Protein AF-A0A661X9R5-F1 (afdb_monomer)

Sequence (118 aa):
GAFDELERDETLADLLRTFRITQKFHNEHSYVEFQISPERSDPSLIEGFFEIAGMEGSRYLIEDIHLGDKHVIDLSELNTDDLHAGDILNMSMVADKTQWRVAWVECVFPQKSKFYLL

Secondary structure (DSSP, 8-state):
-HHHHHHHHHHHHHHHHHHHHHHHHHHHS-HHHHHHSGGGG-TT-EEEEEEEEEEETTEEEEEETTT--EEEEE-TTS-GGG--TT-EEEEEEEEETTEEEEEEEEEEE-GGGHHHH-

Solvent-accessible surface area (backbone atoms only — not comparable to full-atom values): 6649 Å² total; per-residue (Å²): 104,77,68,62,51,53,56,48,52,52,54,49,51,42,52,56,48,28,48,49,42,37,51,53,38,54,74,80,41,58,67,70,58,46,70,74,34,73,66,69,73,38,90,69,51,44,74,50,49,29,29,28,75,39,69,58,88,96,27,36,32,31,27,31,73,87,79,67,53,74,46,63,28,51,54,79,81,42,60,60,91,79,60,53,71,42,29,30,36,34,32,32,33,33,75,56,100,86,39,40,32,72,72,45,74,81,39,44,39,48,47,82,50,52,81,77,73,107

Radius of gyration: 15.02 Å; Cα contacts (8 Å, |Δi|>4): 193; chains: 1; bounding box: 36×32×46 Å

Foldseek 3Di:
DVVVVVVVVVQVVQVVLQVVQQVLLCVVDPPVCLCPDVQVVDPQKDWAKWFFQDDDVQWTWIAGLVPRDIFTEHPVSTPPVSDDGLKIWGFIWGDDPHHIYTSGTPTIHHNVCSVVRD

Structure (mmCIF, N/CA/C/O backbone):
data_AF-A0A661X9R5-F1
#
_entry.id   AF-A0A661X9R5-F1
#
loop_
_atom_site.group_PDB
_atom_site.id
_atom_site.type_symbol
_atom_site.label_atom_id
_atom_site.label_alt_id
_atom_site.label_comp_id
_atom_site.label_asym_id
_atom_site.label_entity_id
_atom_site.label_seq_id
_atom_site.pdbx_PDB_ins_code
_atom_site.Cartn_x
_atom_site.Cartn_y
_atom_site.Cartn_z
_atom_site.occupancy
_atom_site.B_iso_or_equiv
_atom_site.auth_seq_id
_atom_site.auth_comp_id
_atom_site.auth_asym_id
_atom_site.auth_atom_id
_atom_site.pdbx_PDB_model_num
ATOM 1 N N . GLY A 1 1 ? 24.333 -4.074 -24.210 1.00 52.03 1 GLY A N 1
ATOM 2 C CA . GLY A 1 1 ? 23.923 -5.030 -25.264 1.00 52.03 1 GLY A CA 1
ATOM 3 C C . GLY A 1 1 ? 22.419 -5.214 -25.206 1.00 52.03 1 GLY A C 1
ATOM 4 O O . GLY A 1 1 ? 21.824 -4.721 -24.264 1.00 52.03 1 GLY A O 1
ATOM 5 N N . ALA A 1 2 ? 21.798 -5.911 -26.163 1.00 61.81 2 ALA A N 1
ATOM 6 C CA . ALA A 1 2 ? 20.328 -6.023 -26.245 1.00 61.81 2 ALA A CA 1
ATOM 7 C C . ALA A 1 2 ? 19.651 -6.559 -24.960 1.00 61.81 2 ALA A C 1
ATOM 9 O O . ALA A 1 2 ? 18.528 -6.178 -24.653 1.00 61.81 2 ALA A O 1
ATOM 10 N N . PHE A 1 3 ? 20.351 -7.390 -24.177 1.00 56.41 3 PHE A N 1
ATOM 11 C CA . PHE A 1 3 ? 19.889 -7.858 -22.863 1.00 56.41 3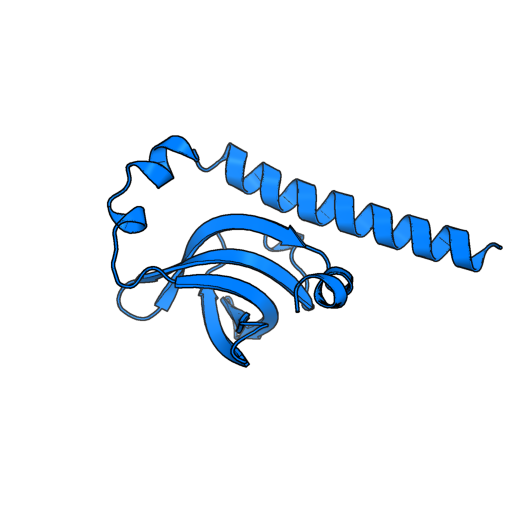 PHE A CA 1
ATOM 12 C C . PHE A 1 3 ? 19.839 -6.746 -21.797 1.00 56.41 3 PHE A C 1
ATOM 14 O O . PHE A 1 3 ? 18.885 -6.692 -21.031 1.00 56.41 3 PHE A O 1
ATOM 21 N N . ASP A 1 4 ? 20.809 -5.823 -21.792 1.00 64.19 4 ASP A N 1
ATOM 22 C CA . ASP A 1 4 ? 20.845 -4.694 -20.843 1.00 64.19 4 ASP A CA 1
ATOM 23 C C . ASP A 1 4 ? 19.773 -3.636 -21.150 1.00 64.19 4 ASP A C 1
ATOM 25 O O . ASP A 1 4 ? 19.417 -2.840 -20.284 1.00 64.19 4 ASP A O 1
ATOM 29 N N . GLU A 1 5 ? 19.311 -3.572 -22.402 1.00 61.94 5 GLU A N 1
ATOM 30 C CA . GLU A 1 5 ? 18.248 -2.658 -22.836 1.00 61.94 5 GLU A CA 1
ATOM 31 C C . GLU A 1 5 ? 16.871 -3.211 -22.450 1.00 61.94 5 GLU A C 1
ATOM 33 O O . GLU A 1 5 ? 16.090 -2.495 -21.833 1.00 61.94 5 GLU A O 1
ATOM 38 N N . LEU A 1 6 ? 16.624 -4.506 -22.685 1.00 62.41 6 LEU A N 1
ATOM 39 C CA . LEU A 1 6 ? 15.391 -5.184 -22.264 1.00 62.41 6 LEU A CA 1
ATOM 40 C C . LEU A 1 6 ? 15.186 -5.142 -20.742 1.00 62.41 6 LEU A C 1
ATOM 42 O O . LEU A 1 6 ? 14.114 -4.770 -20.277 1.00 62.41 6 LEU A O 1
ATOM 46 N N . GLU A 1 7 ? 16.219 -5.455 -19.954 1.00 67.81 7 GLU A N 1
ATOM 47 C CA . GLU A 1 7 ? 16.109 -5.427 -18.488 1.00 67.81 7 GLU A CA 1
ATOM 48 C C . GLU A 1 7 ? 15.883 -4.003 -17.942 1.00 67.81 7 GLU A C 1
ATOM 50 O O . GLU A 1 7 ? 15.203 -3.799 -16.928 1.00 67.81 7 GLU A O 1
ATOM 55 N N . ARG A 1 8 ? 16.434 -2.994 -18.623 1.00 68.19 8 ARG A N 1
ATOM 56 C CA . ARG A 1 8 ? 16.226 -1.584 -18.280 1.00 68.19 8 ARG A CA 1
ATOM 57 C C . ARG A 1 8 ? 14.796 -1.141 -18.572 1.00 68.19 8 ARG A C 1
ATOM 59 O O . ARG A 1 8 ? 14.217 -0.433 -17.748 1.00 68.19 8 ARG A O 1
ATOM 66 N N . ASP A 1 9 ? 14.239 -1.571 -19.698 1.00 75.56 9 ASP A N 1
ATOM 67 C CA . ASP A 1 9 ? 12.866 -1.259 -20.088 1.00 75.56 9 ASP A CA 1
ATOM 68 C C . ASP A 1 9 ? 11.853 -1.910 -19.134 1.00 75.56 9 ASP A C 1
ATOM 70 O O . ASP A 1 9 ? 10.909 -1.247 -18.702 1.00 75.56 9 ASP A O 1
ATOM 74 N N . GLU A 1 10 ? 12.095 -3.156 -18.714 1.00 78.94 10 GLU A N 1
ATOM 75 C CA . GLU A 1 10 ? 11.287 -3.840 -17.693 1.00 78.94 10 GLU A CA 1
ATOM 76 C C . GLU A 1 10 ? 11.357 -3.126 -16.335 1.00 78.94 10 GLU A C 1
ATOM 78 O O . GLU A 1 10 ? 10.327 -2.833 -15.729 1.00 78.94 10 GLU A O 1
ATOM 83 N N . THR A 1 11 ? 12.562 -2.755 -15.887 1.00 83.81 11 THR A N 1
ATOM 84 C CA . THR A 1 11 ? 12.752 -2.043 -14.610 1.00 83.81 11 THR A CA 1
ATOM 85 C C . THR A 1 11 ? 12.052 -0.680 -14.611 1.00 83.81 11 THR A C 1
ATOM 87 O O . THR A 1 11 ? 11.440 -0.286 -13.618 1.00 83.81 11 THR A O 1
ATOM 90 N N . LEU A 1 12 ? 12.113 0.053 -15.727 1.00 87.62 12 LEU A N 1
ATOM 91 C CA . LEU A 1 12 ? 11.412 1.326 -15.868 1.00 87.62 12 LEU A CA 1
ATOM 92 C C . LEU A 1 12 ? 9.889 1.136 -15.894 1.00 87.62 12 LEU A C 1
ATOM 94 O O . LEU A 1 12 ? 9.171 1.908 -15.257 1.00 87.62 12 LEU A O 1
ATOM 98 N N . ALA A 1 13 ? 9.392 0.123 -16.606 1.00 90.50 13 ALA A N 1
ATOM 99 C CA . ALA A 1 13 ? 7.966 -0.183 -16.661 1.00 90.50 13 ALA A CA 1
ATOM 100 C C . ALA A 1 13 ? 7.402 -0.505 -15.269 1.00 90.50 13 ALA A C 1
ATOM 102 O O . ALA A 1 13 ? 6.341 0.012 -14.905 1.00 90.50 13 ALA A O 1
ATOM 103 N N . ASP A 1 14 ? 8.142 -1.279 -14.475 1.00 90.38 14 ASP A N 1
ATOM 104 C CA . ASP A 1 14 ? 7.793 -1.595 -13.092 1.00 90.38 14 ASP A CA 1
ATOM 105 C C . ASP A 1 14 ? 7.755 -0.352 -12.203 1.00 90.38 14 ASP A C 1
ATOM 107 O O . ASP A 1 14 ? 6.766 -0.126 -11.507 1.00 90.38 14 ASP A O 1
ATOM 111 N N . LEU A 1 15 ? 8.773 0.508 -12.279 1.00 90.25 15 LEU A N 1
ATOM 112 C CA . LEU A 1 15 ? 8.792 1.768 -11.529 1.00 90.25 15 LEU A CA 1
ATOM 113 C C . LEU A 1 15 ? 7.597 2.664 -11.883 1.00 90.25 15 LEU A C 1
ATOM 115 O O . LEU A 1 15 ? 6.943 3.222 -11.004 1.00 90.25 15 LEU A O 1
ATOM 119 N N . LEU A 1 16 ? 7.279 2.792 -13.174 1.00 92.69 16 LEU A N 1
ATOM 120 C CA . LEU A 1 16 ? 6.132 3.582 -13.626 1.00 92.69 16 LEU A CA 1
ATOM 121 C C . LEU A 1 16 ? 4.798 2.969 -13.188 1.00 92.69 16 LEU A C 1
ATOM 123 O O . LEU A 1 16 ? 3.831 3.696 -12.954 1.00 92.69 16 LEU A O 1
ATOM 127 N N . ARG A 1 17 ? 4.702 1.639 -13.107 1.00 93.88 17 ARG A N 1
ATOM 128 C CA . ARG A 1 17 ? 3.523 0.944 -12.580 1.00 93.88 17 ARG A CA 1
ATOM 129 C C . ARG A 1 17 ? 3.345 1.244 -11.095 1.00 93.88 17 ARG A C 1
ATOM 131 O O . ARG A 1 17 ? 2.299 1.771 -10.727 1.00 93.88 17 ARG A O 1
ATOM 138 N N . THR A 1 18 ? 4.349 0.997 -10.258 1.00 94.56 18 THR A N 1
ATOM 139 C CA . THR A 1 18 ? 4.190 1.179 -8.807 1.00 94.56 18 THR A CA 1
ATOM 140 C C . THR A 1 18 ? 4.004 2.648 -8.412 1.00 94.56 18 THR A C 1
ATOM 142 O O . THR A 1 18 ? 3.224 2.958 -7.505 1.00 94.56 18 THR A O 1
ATOM 145 N N . PHE A 1 19 ? 4.613 3.579 -9.158 1.00 93.56 19 PHE A N 1
ATOM 146 C CA . PHE A 1 19 ? 4.363 5.012 -8.997 1.00 93.56 19 PHE A CA 1
ATOM 147 C C . PHE A 1 19 ? 2.901 5.381 -9.281 1.00 93.56 19 PHE A C 1
ATOM 149 O O . PHE A 1 19 ? 2.293 6.120 -8.511 1.00 93.56 19 PHE A O 1
ATOM 156 N N . ARG A 1 20 ? 2.301 4.833 -10.348 1.00 94.31 20 ARG A N 1
ATOM 157 C CA . ARG A 1 20 ? 0.883 5.071 -10.673 1.00 94.31 20 ARG A CA 1
ATOM 158 C C . ARG A 1 20 ? -0.058 4.545 -9.592 1.00 94.31 20 ARG A C 1
ATOM 160 O O . ARG A 1 20 ? -1.032 5.226 -9.285 1.00 94.31 20 ARG A O 1
ATOM 167 N N . ILE A 1 21 ? 0.237 3.384 -9.003 1.00 94.12 21 ILE A N 1
ATOM 168 C CA . ILE A 1 21 ? -0.550 2.824 -7.890 1.00 94.12 21 ILE A CA 1
ATOM 169 C C . ILE A 1 21 ? -0.538 3.791 -6.702 1.00 94.12 21 ILE A C 1
ATOM 171 O O . ILE A 1 21 ? -1.598 4.185 -6.218 1.00 94.12 21 ILE A O 1
ATOM 175 N N . THR A 1 22 ? 0.658 4.229 -6.299 1.00 94.94 22 THR A N 1
ATOM 176 C CA . THR A 1 22 ? 0.854 5.191 -5.201 1.00 94.94 22 THR A CA 1
ATOM 177 C C . THR A 1 22 ? 0.115 6.503 -5.481 1.00 94.94 22 THR A C 1
ATOM 179 O O . THR A 1 22 ? -0.660 6.984 -4.659 1.00 94.94 22 THR A O 1
ATOM 182 N N . GLN A 1 23 ? 0.281 7.049 -6.688 1.00 93.56 23 GLN A N 1
ATOM 183 C CA . GLN A 1 23 ? -0.353 8.301 -7.092 1.00 93.56 23 GLN A CA 1
ATOM 184 C C . GLN A 1 23 ? -1.884 8.207 -7.099 1.00 93.56 23 GLN A C 1
ATOM 186 O O . GLN A 1 23 ? -2.555 9.150 -6.686 1.00 93.56 23 GLN A O 1
ATOM 191 N N . LYS A 1 24 ? -2.453 7.092 -7.574 1.00 92.69 24 LYS A N 1
ATOM 192 C CA . LYS A 1 24 ? -3.906 6.884 -7.562 1.00 92.69 24 LYS A CA 1
ATOM 193 C C . LYS A 1 24 ? -4.437 6.908 -6.131 1.00 92.69 24 LYS A C 1
ATOM 195 O O . LYS A 1 24 ? -5.386 7.639 -5.865 1.00 92.69 24 LYS A O 1
ATOM 200 N N . PHE A 1 25 ? -3.781 6.184 -5.223 1.00 94.56 25 PHE A N 1
ATOM 201 C CA . PHE A 1 25 ? -4.150 6.178 -3.811 1.00 94.56 25 PHE A CA 1
ATOM 202 C C . PHE A 1 25 ? -4.143 7.600 -3.229 1.00 94.56 25 PHE A C 1
ATOM 204 O O . PHE A 1 25 ? -5.150 8.021 -2.670 1.00 94.56 25 PHE A O 1
ATOM 211 N N . HIS A 1 26 ? -3.084 8.389 -3.452 1.00 94.12 26 HIS A N 1
ATOM 212 C CA . HIS A 1 26 ? -2.993 9.779 -2.964 1.00 94.12 26 HIS A CA 1
ATOM 213 C C . HIS A 1 26 ? -3.985 10.755 -3.612 1.00 94.12 26 HIS A C 1
ATOM 215 O O . HIS A 1 26 ? -4.296 11.789 -3.027 1.00 94.12 26 HIS A O 1
ATOM 221 N N . ASN A 1 27 ? -4.483 10.465 -4.815 1.00 93.81 27 ASN A N 1
ATOM 222 C CA . ASN A 1 27 ? -5.531 11.278 -5.439 1.00 93.81 27 ASN A CA 1
ATOM 223 C C . ASN A 1 27 ? -6.908 11.034 -4.804 1.00 93.81 27 ASN A C 1
ATOM 225 O O . ASN A 1 27 ? -7.754 11.927 -4.821 1.00 93.81 27 ASN A O 1
ATOM 229 N N . GLU A 1 28 ? -7.137 9.827 -4.291 1.00 93.31 28 GLU A N 1
ATOM 230 C CA . GLU A 1 28 ? -8.394 9.415 -3.658 1.00 93.31 28 GLU A CA 1
ATOM 231 C C . GLU A 1 28 ? -8.360 9.611 -2.131 1.00 93.31 28 GLU A C 1
ATOM 233 O O . GLU A 1 28 ? -9.411 9.766 -1.513 1.00 93.31 28 GLU A O 1
ATOM 238 N N . HIS A 1 29 ? -7.162 9.686 -1.537 1.00 93.56 29 HIS A N 1
ATOM 239 C CA . HIS A 1 29 ? -6.939 9.796 -0.096 1.00 93.56 29 HIS A CA 1
ATOM 240 C C . HIS A 1 29 ? -6.015 10.974 0.229 1.00 93.56 29 HIS A C 1
ATOM 242 O O . HIS A 1 29 ? -4.856 11.027 -0.187 1.00 93.56 29 HIS A O 1
ATOM 248 N N . SER A 1 30 ? -6.511 11.922 1.024 1.00 93.38 30 SER A N 1
ATOM 249 C CA . SER A 1 30 ? -5.740 13.100 1.415 1.00 93.38 30 SER A CA 1
ATOM 250 C C . SER A 1 30 ? -4.749 12.779 2.531 1.00 93.38 30 SER A C 1
ATOM 252 O O . SER A 1 30 ? -5.133 12.405 3.640 1.00 93.38 30 SER A O 1
ATOM 254 N N . TYR A 1 31 ? -3.465 13.043 2.278 1.00 93.06 31 TYR A N 1
ATOM 255 C CA . TYR A 1 31 ? -2.425 12.942 3.306 1.00 93.06 31 TYR A CA 1
ATOM 256 C C . TYR A 1 31 ? -2.741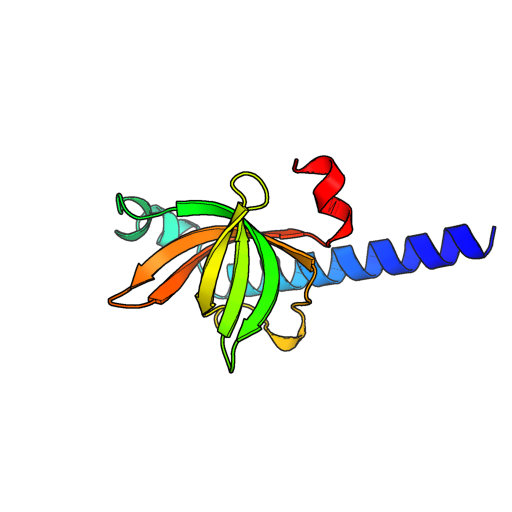 13.801 4.537 1.00 93.06 31 TYR A C 1
ATOM 258 O O . TYR A 1 31 ? -2.551 13.368 5.670 1.00 93.06 31 TYR A O 1
ATOM 266 N N . VAL A 1 32 ? -3.261 15.018 4.336 1.00 94.81 32 VAL A N 1
ATOM 267 C CA . VAL A 1 32 ? -3.601 15.921 5.447 1.00 94.81 32 VAL A CA 1
ATOM 268 C C . VAL A 1 32 ? -4.728 15.340 6.297 1.00 94.81 32 VAL A C 1
ATOM 270 O O . VAL A 1 32 ? -4.656 15.423 7.520 1.00 94.81 32 VAL A O 1
ATOM 273 N N . GLU A 1 33 ? -5.740 14.736 5.669 1.00 94.12 33 GLU A N 1
ATOM 274 C CA . GLU A 1 33 ? -6.850 14.093 6.383 1.00 94.12 33 GLU A CA 1
ATOM 275 C C . GLU A 1 33 ? -6.366 12.885 7.182 1.00 94.12 33 GLU A C 1
ATOM 277 O O . GLU A 1 33 ? -6.735 12.748 8.348 1.00 94.12 33 GLU A O 1
ATOM 282 N N . PHE A 1 34 ? -5.473 12.071 6.611 1.00 93.75 34 PHE A N 1
ATOM 283 C CA . PHE A 1 34 ? -4.838 10.976 7.339 1.00 93.75 34 PHE A CA 1
ATOM 284 C C . PHE A 1 34 ? -4.069 11.482 8.569 1.00 93.75 34 PHE A C 1
ATOM 286 O O . PHE A 1 34 ? -4.286 10.972 9.668 1.00 93.75 34 PHE A O 1
ATOM 293 N N . GLN A 1 35 ? -3.238 12.524 8.435 1.00 93.69 35 GLN A N 1
ATOM 294 C CA . GLN A 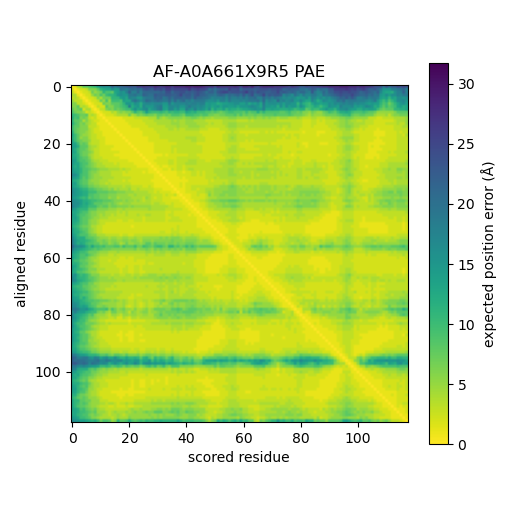1 35 ? -2.427 13.047 9.547 1.00 93.69 35 GLN A CA 1
ATOM 295 C C . GLN A 1 35 ? -3.256 13.544 10.741 1.00 93.69 35 GLN A C 1
ATOM 297 O O . GLN A 1 35 ? -2.801 13.446 11.879 1.00 93.69 35 GLN A O 1
ATOM 302 N N . ILE A 1 36 ? -4.457 14.078 10.501 1.00 94.56 36 ILE A N 1
ATOM 303 C CA . ILE A 1 36 ? -5.356 14.557 11.567 1.00 94.56 36 ILE A CA 1
ATOM 304 C C . ILE A 1 36 ? -6.393 13.513 11.998 1.00 94.56 36 ILE A C 1
ATOM 306 O O . ILE A 1 36 ? -7.188 13.778 12.903 1.00 94.56 36 ILE A O 1
ATOM 310 N N . SER A 1 37 ? -6.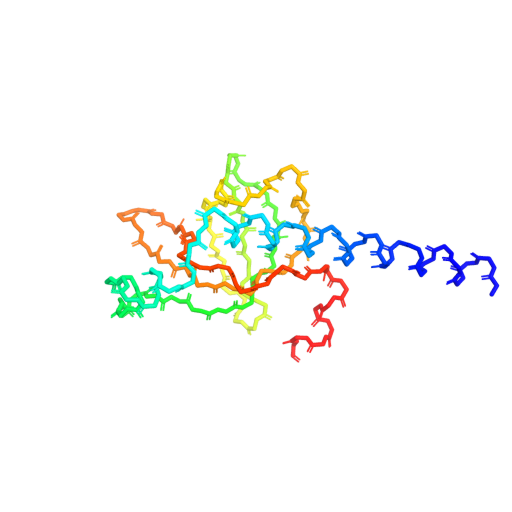422 12.349 11.346 1.00 91.44 37 SER A N 1
ATOM 311 C CA . SER A 1 37 ? -7.369 11.283 11.656 1.00 91.44 37 SER A CA 1
ATOM 312 C C . SER A 1 37 ? -7.052 10.622 13.007 1.00 91.44 37 SER A C 1
ATOM 314 O O . SER A 1 37 ? -5.890 10.571 13.425 1.00 91.44 37 SER A O 1
ATOM 316 N N . PRO A 1 38 ? -8.059 10.045 13.692 1.00 88.88 38 PRO A N 1
ATOM 317 C CA . PRO A 1 38 ? -7.823 9.228 14.881 1.00 88.88 38 PRO A CA 1
ATOM 318 C C . PRO A 1 38 ? -6.902 8.028 14.617 1.00 88.88 38 PRO A C 1
ATOM 320 O O . PRO A 1 38 ? -6.170 7.624 15.516 1.00 88.88 38 PRO A O 1
ATOM 323 N N . GLU A 1 39 ? -6.907 7.493 13.391 1.00 89.19 39 GLU A N 1
ATOM 324 C CA . GLU A 1 39 ? -6.123 6.316 12.987 1.00 89.19 39 GLU A CA 1
ATOM 325 C C . GLU A 1 39 ? -4.621 6.558 13.112 1.00 89.19 39 GLU A C 1
ATOM 327 O O . GLU A 1 39 ? -3.890 5.688 13.574 1.00 89.19 39 GLU A O 1
ATOM 332 N N . ARG A 1 40 ? -4.153 7.770 12.784 1.00 91.81 40 ARG A N 1
ATOM 333 C CA . ARG A 1 40 ? -2.733 8.132 12.897 1.00 91.81 40 ARG A CA 1
ATOM 334 C C . ARG A 1 40 ? -2.204 8.013 14.326 1.00 91.81 40 ARG A C 1
ATOM 336 O O . ARG A 1 40 ? -1.015 7.770 14.514 1.00 91.81 40 ARG A O 1
ATOM 343 N N . SER A 1 41 ? -3.080 8.226 15.307 1.00 89.00 41 SER A N 1
ATOM 344 C CA . SER A 1 41 ? -2.765 8.163 16.738 1.00 89.00 41 SER A CA 1
ATOM 345 C C . SER A 1 41 ? -3.165 6.829 17.375 1.00 89.00 41 SER A C 1
ATOM 347 O O . SER A 1 41 ? -3.065 6.691 18.596 1.00 89.00 41 SER A O 1
ATOM 349 N N . ASP A 1 42 ? -3.645 5.866 16.584 1.00 89.62 42 ASP A N 1
ATOM 350 C CA . ASP A 1 42 ? -4.043 4.561 17.092 1.00 89.62 42 ASP A CA 1
ATOM 351 C C . ASP A 1 42 ? -2.792 3.780 17.543 1.00 89.62 42 ASP A C 1
ATOM 353 O O . ASP A 1 42 ? -1.876 3.574 16.746 1.00 89.62 42 ASP A O 1
ATOM 357 N N . PRO A 1 43 ? -2.711 3.327 18.807 1.00 87.25 43 PRO A N 1
ATOM 358 C CA . PRO A 1 43 ? -1.561 2.566 19.295 1.00 87.25 43 PRO A CA 1
ATOM 359 C C . PRO A 1 43 ? -1.417 1.178 18.649 1.00 87.25 43 PRO A C 1
ATOM 361 O O . PRO A 1 43 ? -0.389 0.534 18.837 1.00 87.25 43 PRO A O 1
ATOM 364 N N . SER A 1 44 ? -2.437 0.696 17.934 1.00 89.25 44 SER A N 1
ATOM 365 C CA . SER A 1 44 ? -2.399 -0.539 17.146 1.00 89.25 44 SER A CA 1
ATOM 366 C C . SER A 1 44 ? -1.987 -0.322 15.688 1.00 89.25 44 SER A C 1
ATOM 368 O O . SER A 1 44 ? -1.889 -1.298 14.944 1.00 89.25 44 SER A O 1
ATOM 370 N N . LEU A 1 45 ? -1.741 0.929 15.278 1.00 92.50 45 LEU A N 1
ATOM 371 C CA . LEU A 1 45 ? -1.206 1.245 13.961 1.00 92.50 45 LEU A CA 1
ATOM 372 C C . LEU A 1 45 ? 0.191 0.633 13.820 1.00 92.50 45 LEU A C 1
ATOM 374 O O . LEU A 1 45 ? 1.080 0.880 14.637 1.00 92.50 45 LEU A O 1
ATOM 378 N N . ILE A 1 46 ? 0.383 -0.149 12.765 1.00 93.88 46 ILE A N 1
ATOM 379 C CA . ILE A 1 46 ? 1.673 -0.730 12.404 1.00 93.88 46 ILE A CA 1
ATOM 380 C C . ILE A 1 46 ? 2.144 -0.063 11.121 1.00 93.88 46 ILE A C 1
ATOM 382 O O . ILE A 1 46 ? 1.378 0.064 10.170 1.00 93.88 46 ILE A O 1
ATOM 386 N N . GLU A 1 47 ? 3.405 0.348 11.094 1.00 94.75 47 GLU A N 1
ATOM 387 C CA . GLU A 1 47 ? 4.072 0.916 9.926 1.00 94.75 47 GLU A CA 1
ATOM 388 C C . GLU A 1 47 ? 5.225 0.003 9.529 1.00 94.75 47 GLU A C 1
ATOM 390 O O . GLU A 1 47 ? 5.949 -0.487 10.398 1.00 94.75 47 GLU A O 1
ATOM 395 N N . GLY A 1 48 ? 5.410 -0.217 8.232 1.00 95.88 48 GLY A N 1
ATOM 396 C CA . GLY A 1 48 ? 6.472 -1.099 7.777 1.00 95.88 48 GLY A CA 1
ATOM 397 C C . GLY A 1 48 ? 6.528 -1.273 6.271 1.00 95.88 48 GLY A C 1
ATOM 398 O O . GLY A 1 48 ? 5.800 -0.631 5.507 1.00 95.88 48 GLY A O 1
ATOM 399 N N . PHE A 1 49 ? 7.422 -2.171 5.869 1.00 97.75 49 PHE A N 1
ATOM 400 C CA . PHE A 1 49 ? 7.604 -2.595 4.491 1.00 97.75 49 PHE A CA 1
ATOM 401 C C . PHE A 1 49 ? 7.093 -4.023 4.345 1.00 97.75 49 PHE A C 1
ATOM 403 O O . PHE A 1 49 ? 7.646 -4.952 4.928 1.00 97.75 49 PHE A O 1
ATOM 410 N N . PHE A 1 50 ? 6.056 -4.199 3.539 1.00 97.38 50 PHE A N 1
ATOM 411 C CA . PHE A 1 50 ? 5.363 -5.472 3.409 1.00 97.38 50 PHE A CA 1
ATOM 412 C C . PHE A 1 50 ? 5.429 -5.975 1.974 1.00 97.38 50 PHE A C 1
ATOM 414 O O . PHE A 1 50 ? 4.990 -5.284 1.062 1.00 97.38 50 PHE A O 1
ATOM 421 N N . GLU A 1 51 ? 5.959 -7.172 1.753 1.00 97.62 51 GLU A N 1
ATOM 422 C CA . GLU A 1 51 ? 5.948 -7.826 0.444 1.00 97.62 51 GLU A CA 1
ATOM 423 C C . GLU A 1 51 ? 4.632 -8.578 0.232 1.00 97.62 51 GLU A C 1
ATOM 425 O O . GLU A 1 51 ? 4.175 -9.305 1.114 1.00 97.62 51 GLU A O 1
ATOM 430 N N . ILE A 1 52 ? 4.036 -8.459 -0.956 1.00 96.75 52 ILE A N 1
ATOM 431 C CA . ILE A 1 52 ? 2.893 -9.283 -1.356 1.00 96.75 52 ILE A CA 1
ATOM 432 C C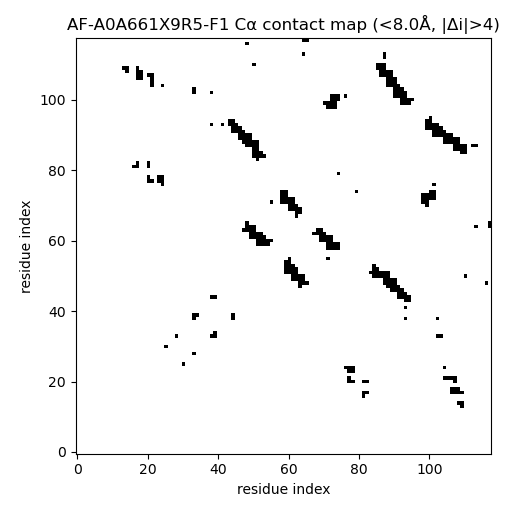 . ILE A 1 52 ? 3.378 -10.711 -1.616 1.00 96.75 52 ILE A C 1
ATOM 434 O O . ILE A 1 52 ? 3.965 -11.004 -2.655 1.00 96.75 52 ILE A O 1
ATOM 438 N N . ALA A 1 53 ? 3.081 -11.628 -0.701 1.00 95.94 53 ALA A N 1
ATOM 439 C CA . ALA A 1 53 ? 3.406 -13.044 -0.854 1.00 95.94 53 ALA A CA 1
ATOM 440 C C . ALA A 1 53 ? 2.410 -13.778 -1.772 1.00 95.94 53 ALA A C 1
ATOM 442 O O . ALA A 1 53 ? 2.750 -14.798 -2.373 1.00 95.94 53 ALA A O 1
ATOM 443 N N . GLY A 1 54 ? 1.178 -13.275 -1.887 1.00 94.25 54 GLY A N 1
ATOM 444 C CA . GLY A 1 54 ? 0.154 -13.845 -2.759 1.00 94.25 54 GLY A CA 1
ATOM 445 C C . GLY A 1 54 ? -1.258 -13.410 -2.384 1.00 94.25 54 GLY A C 1
ATOM 446 O O . GLY A 1 54 ? -1.462 -12.359 -1.777 1.00 94.25 54 GLY A O 1
ATOM 447 N N . MET A 1 55 ? -2.238 -14.240 -2.742 1.00 90.44 55 MET A N 1
ATOM 448 C CA . MET A 1 55 ? -3.649 -14.019 -2.430 1.00 90.44 55 MET A CA 1
ATOM 449 C C . MET A 1 55 ? -4.254 -15.202 -1.675 1.00 90.44 55 MET A C 1
ATOM 451 O O . MET A 1 55 ? -4.043 -16.360 -2.036 1.00 90.44 55 MET A O 1
ATOM 455 N N . GLU A 1 56 ? -5.078 -14.893 -0.680 1.00 87.88 56 GLU A N 1
ATOM 456 C CA . GLU A 1 56 ? -5.942 -15.833 0.028 1.00 87.88 56 GLU A CA 1
ATOM 457 C C . GLU A 1 56 ? -7.406 -15.459 -0.236 1.00 87.88 56 GLU A C 1
ATOM 459 O O . GLU A 1 56 ? -7.984 -14.570 0.394 1.00 87.88 56 GLU A O 1
ATOM 464 N N . GLY A 1 57 ? -8.023 -16.118 -1.221 1.00 85.50 57 GLY A N 1
ATOM 465 C CA . GLY A 1 57 ? -9.367 -15.757 -1.677 1.00 85.50 57 GLY A CA 1
ATOM 466 C C . GLY A 1 57 ? -9.373 -14.385 -2.354 1.00 85.50 57 GLY A C 1
ATOM 467 O O . GLY A 1 57 ? -8.749 -14.219 -3.395 1.00 85.50 57 GLY A O 1
ATOM 468 N N . SER A 1 58 ? -10.090 -13.415 -1.779 1.00 85.25 58 SER A N 1
ATOM 469 C CA . SER A 1 58 ? -10.158 -12.029 -2.274 1.00 85.25 58 SER A CA 1
ATOM 470 C C . SER A 1 58 ? -9.229 -11.062 -1.530 1.00 85.25 58 SER A C 1
ATOM 472 O O . SER A 1 58 ? -9.361 -9.855 -1.698 1.00 85.25 58 SER A O 1
ATOM 474 N N . ARG A 1 59 ? -8.351 -11.568 -0.658 1.00 90.25 59 ARG A N 1
ATOM 475 C CA . ARG A 1 59 ? -7.446 -10.760 0.168 1.00 90.25 59 ARG A CA 1
ATOM 476 C C . ARG A 1 59 ? -5.996 -11.059 -0.159 1.00 90.25 59 ARG A C 1
ATOM 478 O O . ARG A 1 59 ? -5.679 -12.133 -0.668 1.00 90.25 59 ARG A O 1
ATOM 485 N N . TYR A 1 60 ? -5.123 -10.122 0.177 1.00 93.69 60 TYR A N 1
ATOM 486 C CA . TYR A 1 60 ? -3.692 -10.274 -0.030 1.00 93.69 60 TYR A CA 1
ATOM 487 C C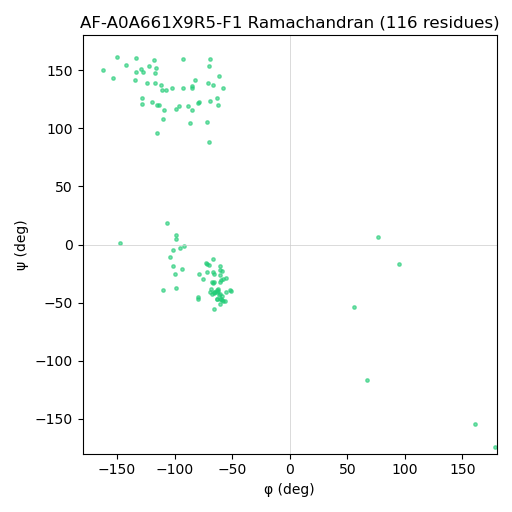 . TYR A 1 60 ? -3.038 -10.849 1.217 1.00 93.69 60 TYR A C 1
ATOM 489 O O . TYR A 1 60 ? -3.316 -10.411 2.333 1.00 93.69 60 TYR A O 1
ATOM 497 N N . LEU A 1 61 ? -2.160 -11.827 1.010 1.00 95.44 61 LEU A N 1
ATOM 498 C CA . LEU A 1 61 ? -1.204 -12.254 2.018 1.00 95.44 61 LEU A CA 1
ATOM 499 C C . LEU A 1 61 ? 0.044 -11.392 1.856 1.00 95.44 61 LEU A C 1
ATOM 501 O O . LEU A 1 61 ? 0.681 -11.422 0.801 1.00 95.44 61 LEU A O 1
ATOM 505 N N . ILE A 1 62 ? 0.386 -10.649 2.899 1.00 96.38 62 ILE A N 1
ATOM 506 C CA . ILE A 1 62 ? 1.579 -9.811 2.957 1.00 96.38 62 ILE A CA 1
ATOM 507 C C . ILE A 1 62 ? 2.530 -10.300 4.050 1.00 96.38 62 ILE A C 1
ATOM 509 O O . ILE A 1 62 ? 2.094 -10.888 5.042 1.00 96.38 62 ILE A O 1
ATOM 513 N N . GLU A 1 63 ? 3.820 -10.054 3.868 1.00 97.00 63 GLU A N 1
ATOM 514 C CA . GLU A 1 63 ? 4.878 -10.405 4.816 1.00 97.00 63 GLU A CA 1
ATOM 515 C C . GLU A 1 63 ? 5.748 -9.181 5.098 1.00 97.00 63 GLU A C 1
ATOM 517 O O . GLU A 1 63 ? 6.257 -8.562 4.165 1.00 97.00 63 GLU A O 1
ATOM 522 N N . ASP A 1 64 ? 5.917 -8.828 6.371 1.00 96.56 64 ASP A N 1
ATOM 523 C CA . ASP A 1 64 ? 6.869 -7.797 6.785 1.00 96.56 64 ASP A CA 1
ATOM 524 C C . ASP A 1 64 ? 8.287 -8.243 6.404 1.00 96.56 64 ASP A C 1
ATOM 526 O O . ASP A 1 64 ? 8.755 -9.298 6.839 1.00 96.56 64 ASP A O 1
ATOM 530 N N . ILE A 1 65 ? 8.979 -7.466 5.569 1.00 96.12 65 ILE A N 1
ATOM 531 C CA . ILE A 1 65 ? 10.274 -7.884 5.016 1.00 96.12 65 ILE A CA 1
ATOM 532 C C . ILE A 1 65 ? 11.405 -7.868 6.053 1.00 96.12 65 ILE A C 1
ATOM 534 O O . ILE A 1 65 ? 12.452 -8.468 5.804 1.00 96.12 65 ILE A O 1
ATOM 538 N N . HIS A 1 66 ? 11.213 -7.192 7.189 1.00 95.31 66 HIS A N 1
ATOM 539 C CA . HIS A 1 66 ? 12.197 -7.068 8.264 1.00 95.31 66 HIS A CA 1
ATOM 540 C C . HIS A 1 66 ? 11.930 -8.047 9.406 1.00 95.31 66 HIS A C 1
ATOM 542 O O . HIS A 1 66 ? 12.877 -8.586 9.980 1.00 95.31 66 HIS A O 1
ATOM 548 N N . LEU A 1 67 ? 10.659 -8.281 9.737 1.00 93.81 67 LEU A N 1
ATOM 549 C CA . LEU A 1 67 ? 10.240 -9.118 10.865 1.00 93.81 67 LEU A CA 1
ATOM 550 C C . LEU A 1 67 ? 9.825 -10.536 10.446 1.00 93.81 67 LEU A C 1
ATOM 552 O O . LEU A 1 67 ? 9.922 -11.461 11.251 1.00 93.81 67 LEU A O 1
ATOM 556 N N . GLY A 1 68 ? 9.394 -10.725 9.196 1.00 93.31 68 GLY A N 1
ATOM 557 C CA . GLY A 1 68 ? 8.863 -11.993 8.681 1.00 93.31 68 GLY A CA 1
ATOM 558 C C . GLY A 1 68 ? 7.430 -12.305 9.131 1.00 93.31 68 GLY A C 1
ATOM 559 O O . GLY A 1 68 ? 6.922 -13.399 8.865 1.00 93.31 68 GLY A O 1
ATOM 560 N N . ASP A 1 69 ? 6.773 -11.368 9.818 1.00 94.12 69 ASP A N 1
ATOM 561 C CA . ASP A 1 69 ? 5.388 -11.505 10.262 1.00 94.12 69 ASP A CA 1
ATOM 562 C C . ASP A 1 69 ? 4.428 -11.435 9.069 1.00 94.12 69 ASP A C 1
ATOM 564 O O . ASP A 1 69 ? 4.597 -10.633 8.149 1.00 94.12 69 ASP A O 1
ATOM 568 N N . LYS A 1 70 ? 3.404 -12.297 9.075 1.00 94.56 70 LYS A N 1
ATOM 569 C CA . LYS A 1 70 ? 2.458 -12.441 7.961 1.00 94.56 70 LYS A CA 1
ATOM 570 C C . LYS A 1 70 ? 1.076 -11.945 8.330 1.00 94.56 70 LYS A C 1
ATOM 572 O O . LYS A 1 70 ? 0.543 -12.282 9.388 1.00 94.56 70 LYS A O 1
ATOM 577 N N . HIS A 1 71 ? 0.462 -11.225 7.400 1.00 93.50 71 HIS A N 1
ATOM 578 C CA . HIS A 1 71 ? -0.857 -10.637 7.579 1.00 93.50 71 HIS A CA 1
ATOM 579 C C . HIS A 1 71 ? -1.725 -10.883 6.348 1.00 93.50 71 HIS A C 1
ATOM 581 O O . HIS A 1 71 ? -1.261 -10.802 5.215 1.00 93.50 71 HIS A O 1
ATOM 587 N N . VAL A 1 72 ? -3.007 -11.161 6.579 1.00 93.44 72 VAL A N 1
ATOM 588 C CA . VAL A 1 72 ? -4.022 -11.171 5.523 1.00 93.44 72 VAL A CA 1
ATOM 589 C C . VAL A 1 72 ? -4.752 -9.837 5.582 1.00 93.44 72 VAL A C 1
ATOM 591 O O . VAL A 1 72 ? -5.388 -9.526 6.593 1.00 93.44 72 VAL A O 1
ATOM 594 N N . ILE A 1 73 ? -4.637 -9.054 4.515 1.00 92.88 73 ILE A N 1
ATOM 595 C CA . ILE A 1 73 ? -5.075 -7.660 4.460 1.00 92.88 73 ILE A CA 1
ATOM 596 C C . ILE A 1 73 ? -5.994 -7.416 3.264 1.00 92.88 73 ILE A C 1
ATOM 598 O O . ILE A 1 73 ? -5.872 -8.044 2.206 1.00 92.88 73 ILE A O 1
ATOM 602 N N . ASP A 1 74 ? -6.928 -6.490 3.446 1.00 89.94 74 ASP A N 1
ATOM 603 C CA . ASP A 1 74 ? -7.683 -5.915 2.341 1.00 89.94 74 ASP A CA 1
ATOM 604 C C . ASP A 1 74 ? -6.899 -4.754 1.710 1.00 89.94 74 ASP A C 1
ATOM 606 O O . ASP A 1 74 ? -6.633 -3.750 2.372 1.00 89.94 74 ASP A O 1
ATOM 610 N N . LEU A 1 75 ? -6.513 -4.915 0.440 1.00 89.94 75 LEU A N 1
ATOM 611 C CA . LEU A 1 75 ? -5.850 -3.886 -0.370 1.00 89.94 75 LEU A CA 1
ATOM 612 C C . LEU A 1 75 ? -6.797 -3.303 -1.429 1.00 89.94 75 LEU A C 1
ATOM 614 O O . LEU A 1 75 ? -6.322 -2.728 -2.402 1.00 89.94 75 LEU A O 1
ATOM 618 N N . SER A 1 76 ? -8.120 -3.451 -1.288 1.00 83.75 76 SER A N 1
ATOM 619 C CA . SER A 1 76 ? -9.083 -2.961 -2.287 1.00 83.75 76 SER A CA 1
ATOM 620 C C . SER A 1 76 ? -9.028 -1.448 -2.522 1.00 83.75 76 SER A C 1
ATOM 622 O O . SER A 1 76 ? -9.491 -0.974 -3.555 1.00 83.75 76 SER A O 1
ATOM 624 N N . GLU A 1 77 ? -8.496 -0.687 -1.561 1.00 84.44 77 GLU A N 1
ATOM 625 C CA . GLU A 1 77 ? -8.253 0.759 -1.696 1.00 84.44 77 GLU A CA 1
ATOM 626 C C . GLU A 1 77 ? -7.077 1.078 -2.635 1.00 84.44 77 GLU A C 1
ATOM 628 O O . GLU A 1 77 ? -6.927 2.204 -3.105 1.00 84.44 77 GLU A O 1
ATOM 633 N N . LEU A 1 78 ? -6.246 0.082 -2.944 1.00 85.56 78 LEU A N 1
ATOM 634 C CA . LEU A 1 78 ? -5.220 0.162 -3.973 1.00 85.56 78 LEU A CA 1
ATOM 635 C C . LEU A 1 78 ? -5.762 -0.356 -5.305 1.00 85.56 78 LEU A C 1
ATOM 637 O O . LEU A 1 78 ? -6.734 -1.106 -5.367 1.00 85.56 78 LEU A O 1
ATOM 641 N N . ASN A 1 79 ? -5.114 0.025 -6.410 1.00 82.19 79 ASN A N 1
ATOM 642 C CA . ASN A 1 79 ? -5.446 -0.546 -7.713 1.00 82.19 79 ASN A CA 1
ATOM 643 C C . ASN A 1 79 ? -4.990 -2.012 -7.783 1.00 82.19 79 ASN A C 1
ATOM 645 O O . ASN A 1 79 ? -3.872 -2.288 -8.213 1.00 82.19 79 ASN A O 1
ATOM 649 N N . THR A 1 80 ? -5.841 -2.943 -7.353 1.00 82.62 80 THR A N 1
ATOM 650 C CA . THR A 1 80 ? -5.505 -4.372 -7.248 1.00 82.62 80 THR A CA 1
ATOM 651 C C . THR A 1 80 ? -5.123 -5.005 -8.582 1.00 82.62 80 THR A C 1
ATOM 653 O O . THR A 1 80 ? -4.339 -5.947 -8.596 1.00 82.62 80 THR A O 1
ATOM 656 N N . ASP A 1 81 ? -5.620 -4.459 -9.694 1.00 85.25 81 ASP A N 1
ATOM 657 C CA . ASP A 1 81 ? -5.305 -4.928 -11.049 1.00 85.25 81 ASP A CA 1
ATOM 658 C C . ASP A 1 81 ? -3.831 -4.715 -11.429 1.00 85.25 81 ASP A C 1
ATOM 660 O O . ASP A 1 81 ? -3.303 -5.441 -12.267 1.00 85.25 81 ASP A O 1
ATOM 664 N N . ASP A 1 82 ? -3.168 -3.731 -10.812 1.00 89.75 82 ASP A N 1
ATOM 665 C CA . ASP A 1 82 ? -1.762 -3.409 -11.071 1.00 89.75 82 ASP A CA 1
ATOM 666 C C . ASP A 1 82 ? -0.820 -3.957 -9.985 1.00 89.75 82 ASP A C 1
ATOM 668 O O . ASP A 1 82 ? 0.395 -3.801 -10.114 1.00 89.75 82 ASP A O 1
ATOM 672 N N . LEU A 1 83 ? -1.342 -4.559 -8.907 1.00 91.75 83 LEU A N 1
ATOM 673 C CA . LEU A 1 83 ? -0.538 -5.136 -7.825 1.00 91.75 83 LEU A CA 1
ATOM 674 C C . LEU A 1 83 ? -0.113 -6.563 -8.162 1.00 91.75 83 LEU A C 1
ATOM 676 O O . LEU A 1 83 ? -0.930 -7.398 -8.549 1.00 91.75 83 LEU A O 1
ATOM 680 N N . HIS A 1 84 ? 1.160 -6.872 -7.934 1.00 92.38 84 HIS A N 1
ATOM 681 C CA . HIS A 1 84 ? 1.727 -8.188 -8.203 1.00 92.38 84 HIS A CA 1
ATOM 682 C C . HIS A 1 84 ? 2.346 -8.809 -6.950 1.00 92.38 84 HIS A C 1
ATOM 684 O O . HIS A 1 84 ? 2.823 -8.116 -6.052 1.00 92.38 84 HIS A O 1
ATOM 690 N N . ALA A 1 85 ? 2.390 -10.144 -6.911 1.00 93.94 85 ALA A N 1
ATOM 691 C CA . ALA A 1 85 ? 3.204 -10.843 -5.922 1.00 93.94 85 ALA A CA 1
ATOM 692 C C . ALA A 1 85 ? 4.676 -10.416 -6.062 1.00 93.94 85 ALA A C 1
ATOM 694 O O . ALA A 1 85 ? 5.203 -10.344 -7.172 1.00 93.94 85 ALA A O 1
ATOM 695 N N . GLY A 1 86 ? 5.318 -10.127 -4.933 1.00 95.44 86 GLY A N 1
ATOM 696 C CA . GLY A 1 86 ? 6.659 -9.560 -4.849 1.00 95.44 86 GLY A CA 1
ATOM 697 C C . GLY A 1 86 ? 6.701 -8.036 -4.725 1.00 95.44 86 GLY A C 1
ATOM 698 O O . GLY A 1 86 ? 7.732 -7.513 -4.312 1.00 95.44 86 GLY A O 1
ATOM 699 N N . ASP A 1 87 ? 5.622 -7.307 -5.034 1.00 96.12 87 ASP A N 1
ATOM 700 C CA . ASP A 1 87 ? 5.580 -5.864 -4.768 1.00 96.12 87 ASP A CA 1
ATOM 701 C C . ASP A 1 87 ? 5.712 -5.585 -3.270 1.00 96.12 87 ASP A C 1
ATOM 703 O O . ASP A 1 87 ? 5.195 -6.332 -2.438 1.00 96.12 87 ASP A O 1
ATOM 707 N N . ILE A 1 88 ? 6.388 -4.489 -2.932 1.00 97.50 88 ILE A N 1
ATOM 708 C CA . ILE A 1 88 ? 6.667 -4.093 -1.553 1.00 97.50 88 ILE A CA 1
ATOM 709 C C . ILE A 1 88 ? 5.908 -2.808 -1.256 1.00 97.50 88 ILE A C 1
ATOM 711 O O . ILE A 1 88 ? 6.135 -1.780 -1.894 1.00 97.50 88 ILE A O 1
ATOM 715 N N . LEU A 1 89 ? 5.025 -2.850 -0.270 1.00 97.31 89 LEU A N 1
ATOM 716 C CA . LEU A 1 89 ? 4.257 -1.707 0.192 1.00 97.31 89 LEU A CA 1
ATOM 717 C C . LEU A 1 89 ? 4.952 -1.089 1.403 1.00 97.31 89 LEU A C 1
ATOM 719 O O . LEU A 1 89 ? 5.096 -1.748 2.429 1.00 97.31 89 LEU A O 1
ATOM 723 N N . ASN A 1 90 ? 5.350 0.176 1.300 1.00 97.75 90 ASN A N 1
ATOM 724 C CA . ASN A 1 90 ? 5.622 1.002 2.471 1.00 97.75 90 ASN A CA 1
ATOM 725 C C . ASN A 1 90 ? 4.302 1.630 2.908 1.00 97.75 90 ASN A C 1
ATOM 727 O O . ASN A 1 90 ? 3.781 2.522 2.230 1.00 97.75 90 ASN A O 1
ATOM 731 N N . MET A 1 91 ? 3.733 1.108 3.987 1.00 96.75 91 MET A N 1
ATOM 732 C CA . MET A 1 91 ? 2.383 1.461 4.395 1.00 96.75 91 MET A CA 1
ATOM 733 C C . MET A 1 91 ? 2.177 1.378 5.903 1.00 96.75 91 MET A C 1
ATOM 735 O O . MET A 1 91 ? 2.914 0.714 6.632 1.00 96.75 91 MET A O 1
ATOM 739 N N . SER A 1 92 ? 1.121 2.051 6.340 1.00 95.56 92 SER A N 1
ATOM 740 C CA . SER A 1 92 ? 0.532 1.930 7.661 1.00 95.56 92 SER A CA 1
ATOM 741 C C . SER A 1 92 ? -0.722 1.067 7.569 1.00 95.56 92 SER A C 1
ATOM 743 O O . SER A 1 92 ? -1.566 1.282 6.694 1.00 95.56 92 SER A O 1
ATOM 745 N N . MET A 1 93 ? -0.877 0.122 8.489 1.00 94.25 93 MET A N 1
ATOM 746 C CA . MET A 1 93 ? -2.055 -0.732 8.603 1.00 94.25 93 MET A CA 1
ATOM 747 C C . MET A 1 93 ? -2.590 -0.737 10.029 1.00 94.25 93 MET A C 1
ATOM 749 O O . MET A 1 93 ? -1.848 -0.576 10.996 1.00 94.25 93 MET A O 1
ATOM 753 N N . VAL A 1 94 ? -3.896 -0.938 10.154 1.00 91.94 94 VAL A N 1
ATOM 754 C CA . VAL A 1 94 ? -4.593 -0.988 11.440 1.00 91.94 94 VAL A CA 1
ATOM 755 C C . VAL A 1 94 ? -5.535 -2.185 11.465 1.00 91.94 94 VAL A C 1
ATOM 757 O O . VAL A 1 94 ? -6.071 -2.602 10.432 1.00 91.94 9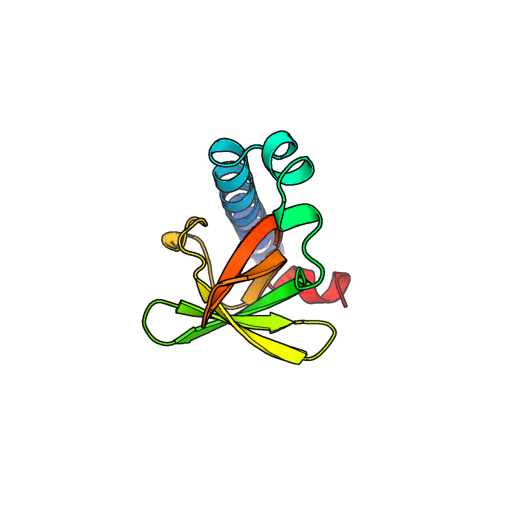4 VAL A O 1
ATOM 760 N N . ALA A 1 95 ? -5.729 -2.762 12.647 1.00 87.44 95 ALA A N 1
ATOM 761 C CA . ALA A 1 95 ? -6.686 -3.838 12.840 1.00 87.44 95 ALA A CA 1
ATOM 762 C C . ALA A 1 95 ? -8.115 -3.272 12.955 1.00 87.44 95 ALA A C 1
ATOM 764 O O . ALA A 1 95 ? -8.419 -2.505 13.864 1.00 87.44 95 ALA A O 1
ATOM 765 N N . ASP A 1 96 ? -9.024 -3.695 12.075 1.00 80.81 96 ASP A N 1
ATOM 766 C CA . ASP A 1 96 ? -10.462 -3.424 12.165 1.00 80.81 96 ASP A CA 1
ATOM 767 C C . ASP A 1 96 ? -11.229 -4.708 12.501 1.00 80.81 96 ASP A C 1
ATOM 769 O O . ASP A 1 96 ? -11.382 -5.582 11.646 1.00 80.81 96 ASP A O 1
ATOM 773 N N . LYS A 1 97 ? -11.730 -4.796 13.745 1.00 74.25 97 LYS A N 1
ATOM 774 C CA . LYS A 1 97 ? -12.600 -5.843 14.339 1.00 74.25 97 LYS A CA 1
ATOM 775 C C . LYS A 1 97 ? -12.083 -7.287 14.263 1.00 74.25 97 LYS A C 1
ATOM 777 O O . LYS A 1 97 ? -12.041 -7.963 15.285 1.00 74.25 97 LYS A O 1
ATOM 782 N N . THR A 1 98 ? -11.726 -7.775 13.081 1.00 75.25 98 THR A N 1
ATOM 783 C CA . THR A 1 98 ? -11.225 -9.128 12.800 1.00 75.25 98 THR A CA 1
ATOM 784 C C . THR A 1 98 ? -10.214 -9.183 11.647 1.00 75.25 98 THR A C 1
ATOM 786 O O . THR A 1 98 ? -9.812 -10.279 11.266 1.00 75.25 98 THR A O 1
ATOM 789 N N . GLN A 1 99 ? -9.850 -8.056 11.029 1.00 83.50 99 GLN A N 1
ATOM 790 C CA . GLN A 1 99 ? -8.999 -8.028 9.834 1.00 83.50 99 GLN A CA 1
ATOM 791 C C . GLN A 1 99 ? -8.020 -6.856 9.856 1.00 83.50 99 GLN A C 1
ATOM 793 O O . GLN A 1 99 ? -8.293 -5.835 10.479 1.00 83.50 99 GLN A O 1
ATOM 798 N N . TRP A 1 100 ? -6.900 -6.995 9.153 1.00 90.12 100 TRP A N 1
ATOM 799 C CA . TRP A 1 100 ? -6.023 -5.869 8.851 1.00 90.12 100 TRP A CA 1
ATOM 800 C C . TRP A 1 100 ? -6.568 -5.123 7.636 1.00 90.12 100 TRP A C 1
ATOM 802 O O . TRP A 1 100 ? -7.052 -5.749 6.687 1.00 90.12 100 TRP A O 1
ATOM 812 N N . ARG A 1 101 ? -6.477 -3.796 7.659 1.00 89.75 101 ARG A N 1
ATOM 813 C CA . ARG A 1 101 ? -6.722 -2.942 6.494 1.00 89.75 101 ARG A CA 1
ATOM 814 C C . ARG A 1 101 ? -5.625 -1.901 6.357 1.00 89.75 101 ARG A C 1
ATOM 816 O O . ARG A 1 101 ? -4.937 -1.582 7.330 1.00 89.75 101 ARG A O 1
ATOM 823 N N . VAL A 1 102 ? -5.507 -1.357 5.156 1.00 92.56 102 VAL A N 1
ATOM 824 C CA . VAL A 1 102 ? -4.646 -0.209 4.884 1.00 92.56 102 VAL A CA 1
ATOM 825 C C . VAL A 1 102 ? -5.203 1.021 5.610 1.00 92.56 102 VAL A C 1
ATOM 827 O O . VAL A 1 102 ? -6.414 1.232 5.673 1.00 92.56 102 VAL A O 1
ATOM 830 N N . ALA A 1 103 ? -4.309 1.796 6.217 1.00 93.12 103 ALA A N 1
ATOM 831 C CA . ALA A 1 103 ? -4.601 3.115 6.775 1.00 93.12 103 ALA A CA 1
ATOM 832 C C . ALA A 1 103 ? -3.928 4.216 5.942 1.00 93.12 103 ALA A C 1
ATOM 834 O O . ALA A 1 103 ? -4.510 5.269 5.696 1.00 93.12 103 ALA A O 1
ATOM 835 N N . TRP A 1 104 ? -2.702 3.966 5.478 1.00 95.62 104 TRP A N 1
ATOM 836 C CA . TRP A 1 104 ? -1.976 4.871 4.592 1.00 95.62 104 TRP A CA 1
ATOM 837 C C . TRP A 1 104 ? -0.969 4.103 3.748 1.00 95.62 104 TRP A C 1
ATOM 839 O O . TRP A 1 104 ? -0.327 3.191 4.256 1.00 95.62 104 TRP A O 1
ATOM 849 N N . VAL A 1 105 ? -0.773 4.500 2.493 1.00 96.19 105 VAL A N 1
ATOM 850 C CA . VAL A 1 105 ? 0.332 4.012 1.661 1.00 96.19 105 VAL A CA 1
ATOM 851 C C . VAL A 1 105 ? 1.259 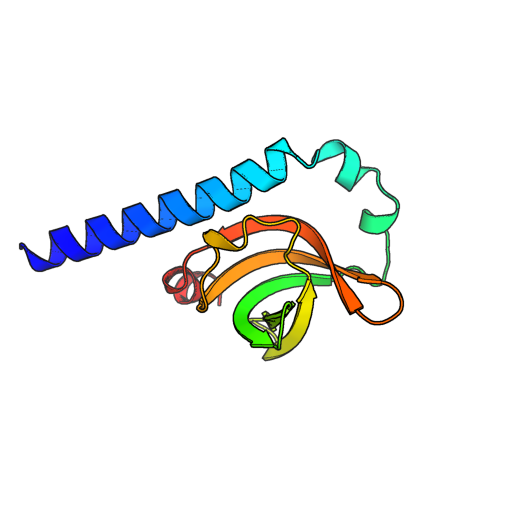5.165 1.351 1.00 96.19 105 VAL A C 1
ATOM 853 O O . VAL A 1 105 ? 0.862 6.140 0.719 1.00 96.19 105 VAL A O 1
ATOM 856 N 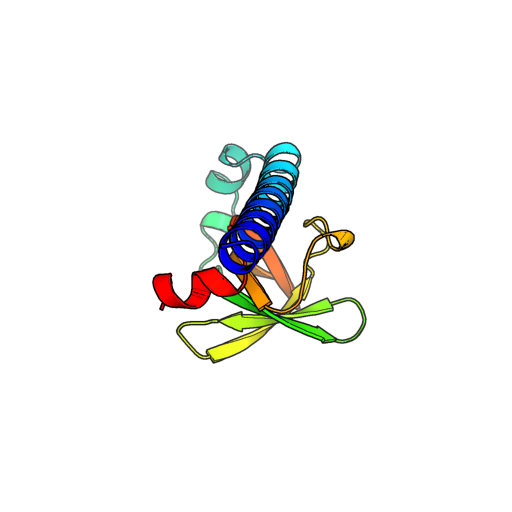N . GLU A 1 106 ? 2.511 5.032 1.768 1.00 96.19 106 GLU A N 1
ATOM 857 C CA . GLU A 1 106 ? 3.551 6.000 1.450 1.00 96.19 106 GLU A CA 1
ATOM 858 C C . GLU A 1 106 ? 4.076 5.767 0.033 1.00 96.19 106 GLU A C 1
ATOM 860 O O . GLU A 1 106 ? 4.195 6.701 -0.757 1.00 96.19 106 GLU A O 1
ATOM 865 N N . CYS A 1 107 ? 4.376 4.508 -0.304 1.00 96.38 107 CYS A N 1
ATOM 866 C CA . CYS A 1 107 ? 4.902 4.134 -1.612 1.00 96.38 107 CYS A CA 1
ATOM 867 C C . CYS A 1 107 ? 4.735 2.635 -1.881 1.00 96.38 107 CYS A C 1
ATOM 869 O O . CYS A 1 107 ? 4.811 1.818 -0.963 1.00 96.38 107 CYS A O 1
ATOM 871 N N . VAL A 1 108 ? 4.589 2.273 -3.154 1.00 96.88 108 VAL A N 1
ATOM 872 C CA . VAL A 1 108 ? 4.729 0.896 -3.641 1.00 96.88 108 VAL A CA 1
ATOM 873 C C . VAL A 1 108 ? 6.035 0.776 -4.424 1.00 96.88 108 VAL A C 1
ATOM 875 O O . VAL A 1 108 ? 6.341 1.596 -5.295 1.00 96.88 108 VAL A O 1
ATOM 878 N N . PHE A 1 109 ? 6.804 -0.265 -4.133 1.00 96.25 109 PHE A N 1
ATOM 879 C CA . PHE A 1 109 ? 8.068 -0.573 -4.785 1.00 96.25 109 PHE A CA 1
ATOM 880 C C . PHE A 1 109 ? 7.989 -1.909 -5.525 1.00 96.25 109 PHE A C 1
ATOM 882 O O . PHE A 1 109 ? 7.300 -2.822 -5.067 1.00 96.25 109 PHE A O 1
ATOM 889 N N . PRO A 1 110 ? 8.712 -2.062 -6.644 1.00 95.06 110 PRO A N 1
ATOM 890 C CA . PRO A 1 110 ? 8.825 -3.352 -7.307 1.00 95.06 110 PRO A CA 1
ATOM 891 C C . PRO A 1 110 ? 9.657 -4.331 -6.471 1.00 95.06 110 PRO A C 1
ATOM 893 O O . PRO A 1 110 ? 10.502 -3.925 -5.673 1.00 95.06 110 PRO A O 1
ATOM 896 N N . GLN A 1 111 ? 9.501 -5.632 -6.723 1.00 92.56 111 GLN A N 1
ATOM 897 C CA . GLN A 1 111 ? 10.200 -6.696 -5.986 1.00 92.56 111 GLN A CA 1
ATOM 898 C C . GLN A 1 111 ? 11.722 -6.510 -5.910 1.00 92.56 111 GLN A C 1
ATOM 900 O O . GLN A 1 111 ? 12.338 -6.735 -4.867 1.00 92.56 111 GLN A O 1
ATOM 905 N N . LYS A 1 112 ? 12.348 -6.043 -7.000 1.00 90.25 112 LYS A N 1
ATOM 906 C CA . LYS A 1 112 ? 13.799 -5.789 -7.046 1.00 90.25 112 LYS A CA 1
ATOM 907 C C . LYS A 1 112 ? 14.253 -4.737 -6.019 1.00 90.25 112 LYS A C 1
ATOM 909 O O . LYS A 1 112 ? 15.431 -4.703 -5.679 1.00 90.25 112 LYS A O 1
ATOM 914 N N . SER A 1 113 ? 13.361 -3.905 -5.484 1.00 91.25 113 SER A N 1
ATOM 915 C CA . SER A 1 113 ? 13.705 -2.937 -4.439 1.00 91.25 113 SER A CA 1
ATOM 916 C C . SER A 1 113 ? 14.026 -3.584 -3.093 1.00 91.25 113 SER A C 1
ATOM 918 O O . SER A 1 113 ? 14.697 -2.943 -2.287 1.00 91.25 113 SER A O 1
ATOM 920 N N . LYS A 1 114 ? 13.641 -4.850 -2.858 1.00 89.00 114 LYS A N 1
ATOM 921 C CA . LYS A 1 114 ? 13.897 -5.560 -1.592 1.00 89.00 114 LYS A CA 1
ATOM 922 C C . LYS A 1 114 ? 15.365 -5.489 -1.169 1.00 89.00 114 LYS A C 1
ATOM 924 O O . LYS A 1 114 ? 15.653 -5.236 -0.008 1.00 89.00 114 LYS A O 1
ATOM 929 N N . PHE A 1 115 ? 16.295 -5.616 -2.119 1.00 87.88 115 PHE A N 1
ATOM 930 C CA . PHE A 1 115 ? 17.741 -5.559 -1.860 1.00 87.88 115 PHE A CA 1
ATOM 931 C C . PHE A 1 115 ? 18.227 -4.247 -1.225 1.00 87.88 115 PHE A C 1
ATOM 933 O O . PHE A 1 115 ? 19.297 -4.235 -0.626 1.00 87.88 115 PHE A O 1
ATOM 940 N N . TYR A 1 116 ? 17.476 -3.156 -1.383 1.00 89.00 116 TYR A N 1
ATOM 941 C CA . TYR A 1 116 ? 17.824 -1.829 -0.866 1.00 89.00 116 TYR A CA 1
ATOM 942 C C . TYR A 1 116 ? 17.023 -1.435 0.374 1.00 89.00 116 TYR A C 1
ATOM 944 O O . TYR A 1 116 ? 17.316 -0.407 0.980 1.00 89.00 116 TYR A O 1
ATOM 952 N N . LEU A 1 117 ? 15.984 -2.205 0.696 1.00 88.62 117 LEU A N 1
ATOM 953 C CA . LEU A 1 117 ? 15.084 -1.935 1.810 1.00 88.62 117 LEU A CA 1
ATOM 954 C C . LEU A 1 117 ? 15.400 -2.802 3.032 1.00 88.62 117 LEU A C 1
ATOM 956 O O . LEU A 1 117 ? 14.960 -2.443 4.117 1.00 88.62 117 LEU A O 1
ATOM 960 N N . LEU A 1 118 ? 16.140 -3.906 2.862 1.00 80.75 118 LEU A N 1
ATOM 961 C CA . LEU A 1 118 ? 16.608 -4.797 3.933 1.00 80.75 118 LEU A CA 1
ATOM 962 C C . LEU A 1 118 ? 17.764 -4.214 4.759 1.00 80.75 118 LEU A C 1
ATOM 964 O O . LEU A 1 118 ? 18.628 -3.518 4.178 1.00 80.75 118 LEU A O 1
#

pLDDT: mean 89.53, std 8.99, range [52.03, 97.75]

Mean predicted aligned error: 4.88 Å

Nearest PDB structures (foldseek):
  6rji-assembly1_A  TM=7.091E-01  e=2.322E-01  Staphylococcus aureus subsp. aureus NCTC 8325
  3a5z-assembly2_H  TM=6.558E-01  e=1.500E-01  Escherichia coli
  3go5-assembly1_A  TM=5.967E-01  e=2.471E-01  Streptococcus pneumoniae TIGR4
  6enu-assembly1_w  TM=7.363E-01  e=7.599E-01  Escherichia coli
  8put-assembly1_E  TM=6.028E-01  e=2.980E-01  Saccharolobus islandicus